Protein AF-T1B283-F1 (afdb_monomer)

Mean predicted aligned error: 11.21 Å

pLDDT: mean 82.7, std 16.09, range [36.88, 97.94]

Secondary structure (DSSP, 8-state):
--HHHHHHHHHIIIIIS-TT-------SBSS-SHHHHHHHHHHHTT-BGGGSSS---EEEEETTTTEEEEE-SSBHHHHHHHHT--TBTSPPEEETTEEEEEGGGT-SS-HHHHHTTT-S---------S-----S----PPPPHHHHHHHHHHHHTT-

Solvent-accessible surface area (backbone atoms only — not comparable to full-atom values): 9677 Å² total; per-residue (Å²): 128,55,73,66,60,51,50,54,50,49,43,45,55,65,61,69,62,45,70,87,71,71,84,73,82,90,67,67,33,77,42,86,45,59,66,59,52,47,51,35,34,74,73,47,49,82,43,36,32,72,75,44,99,53,96,53,71,52,40,17,19,24,71,70,78,75,42,75,40,76,41,57,66,52,48,36,32,59,50,52,51,20,27,66,8,39,80,51,46,24,45,64,35,76,54,98,91,36,42,22,22,16,9,64,82,69,47,69,73,58,55,66,68,53,56,72,65,66,84,68,92,84,87,86,84,85,84,74,70,100,62,75,92,74,71,95,58,96,63,89,67,78,76,51,73,68,57,54,49,51,52,56,54,56,58,60,74,76,111

Organism: NCBI:txid410659

Foldseek 3Di:
DPPVVVVVVCCVVPPVVVPVPPDDDDDQAPDACPVLLVVLCVVQPFDWCQNDPDQDWAWWQWPVVRDIDIDRTGGPSLRVSLQAAAGHHHHFDQDPNITTHHRCVHPVWVQVVVVVVVPDDDDTDDPDDPDDVDDVDPDPDDDDPVVVVVVVVVVVVPD

Sequence (159 aa):
WSVTELTDRFRHYFVESRPLRDYTLPFVSLVSGRKVSRMLFEAFGELAIEDLPLSFFCVSSNLTTGHPYVHRRGELWRALRASVSVPGVLPPVVNAGQVLVDGGAMNNLPVDVMLELGRGPVIGCDAGADRAFTTSGDDLDVPLPWQVMRWIEGTAATA

InterPro domains:
  IPR002641 Patatin-like phospholipase domain [PF01734] (14-114)
  IPR002641 Patatin-like phospholipase domain [PS51635] (1-115)
  IPR016035 Acyl transferase/acyl hydrolase/lysophospholipase [SSF52151] (2-151)
  IPR050301 Neuropathy target esterase [PTHR14226] (17-134)

Nearest PDB structures (foldseek):
  5fya-assembly1_B  TM=7.325E-01  e=1.054E-05  Pseudomonas aeruginosa PAO1
  5fya-assembly1_A  TM=6.309E-01  e=2.187E-06  Pseudomonas aeruginosa PAO1
  5fqu-assembly1_A  TM=6.425E-01  e=8.952E-05  Pseudomonas aeruginosa PAO1
  4pka-assembly1_X  TM=6.989E-01  e=7.138E-04  Solanum cardiophyllum
  1oxw-assembly1_B  TM=6.907E-01  e=1.722E-03  Solanum cardiophyllum

Radius of gyration: 21.28 Å; Cα contacts (8 Å, |Δi|>4): 179; chains: 1; bounding box: 46×34×66 Å

Structure (mmCIF, N/CA/C/O backbone):
data_AF-T1B283-F1
#
_entry.id   AF-T1B283-F1
#
loop_
_atom_site.group_PDB
_atom_site.id
_atom_site.type_symbol
_atom_site.label_atom_id
_atom_site.label_alt_id
_atom_site.label_comp_id
_atom_site.label_asym_id
_atom_site.label_entity_id
_atom_site.label_seq_id
_atom_site.pdbx_PDB_ins_code
_atom_site.Cartn_x
_atom_site.Cartn_y
_atom_site.Cartn_z
_atom_site.occupancy
_atom_site.B_iso_or_equiv
_atom_site.auth_seq_id
_atom_site.auth_comp_id
_atom_site.auth_asym_id
_atom_site.auth_atom_id
_atom_site.pdbx_PDB_model_num
ATOM 1 N N . TRP A 1 1 ? 0.854 7.093 -45.884 1.00 63.66 1 TRP A N 1
ATOM 2 C CA . TRP A 1 1 ? 1.994 6.335 -46.437 1.00 63.66 1 TRP A CA 1
ATOM 3 C C . TRP A 1 1 ? 1.479 5.275 -47.387 1.00 63.66 1 TRP A C 1
ATOM 5 O O . TRP A 1 1 ? 0.356 4.817 -47.196 1.00 63.66 1 TRP A O 1
ATOM 15 N N . SER A 1 2 ? 2.258 4.904 -48.403 1.00 90.94 2 SER A N 1
ATOM 16 C CA . SER A 1 2 ? 1.953 3.707 -49.195 1.00 90.94 2 SER A CA 1
ATOM 17 C C . SER A 1 2 ? 2.208 2.445 -48.353 1.00 90.94 2 SER A C 1
ATOM 19 O O . SER A 1 2 ? 2.991 2.482 -47.404 1.00 90.94 2 SER A O 1
ATOM 21 N N . VAL A 1 3 ? 1.547 1.326 -48.672 1.00 85.25 3 VAL A N 1
ATOM 22 C CA . VAL A 1 3 ? 1.735 0.046 -47.951 1.00 85.25 3 VAL A CA 1
ATOM 23 C C . VAL A 1 3 ? 3.193 -0.421 -48.017 1.00 85.25 3 VAL A C 1
ATOM 25 O O . VAL A 1 3 ? 3.734 -0.916 -47.028 1.00 85.25 3 VAL A O 1
ATOM 28 N N . THR A 1 4 ? 3.843 -0.209 -49.162 1.00 88.94 4 THR A N 1
ATOM 29 C CA . THR A 1 4 ? 5.265 -0.499 -49.376 1.00 88.94 4 THR A CA 1
ATOM 30 C C . THR A 1 4 ? 6.142 0.317 -48.432 1.00 88.94 4 THR A C 1
ATOM 32 O O . THR A 1 4 ? 6.945 -0.246 -47.699 1.00 88.94 4 THR A O 1
ATOM 35 N N . GLU A 1 5 ? 5.908 1.628 -48.351 1.00 88.38 5 GLU A N 1
ATOM 36 C CA . GLU A 1 5 ? 6.690 2.509 -47.482 1.00 88.38 5 GLU A CA 1
ATOM 37 C C . GLU A 1 5 ? 6.493 2.207 -45.987 1.00 88.38 5 GLU A C 1
ATOM 39 O O . GLU A 1 5 ? 7.431 2.310 -45.197 1.00 88.38 5 GLU A O 1
ATOM 44 N N . LEU A 1 6 ? 5.290 1.785 -45.586 1.00 88.69 6 LEU A N 1
ATOM 45 C CA . LEU A 1 6 ? 5.010 1.367 -44.210 1.00 88.69 6 LEU A CA 1
ATOM 46 C C . LEU A 1 6 ? 5.733 0.054 -43.863 1.00 88.69 6 LEU A C 1
ATOM 48 O O . LEU A 1 6 ? 6.276 -0.080 -42.766 1.00 88.69 6 LEU A O 1
ATOM 52 N N . THR A 1 7 ? 5.784 -0.885 -44.811 1.00 88.25 7 THR A N 1
ATOM 53 C CA . THR A 1 7 ? 6.442 -2.189 -44.642 1.00 88.25 7 THR A CA 1
ATOM 54 C C . THR A 1 7 ? 7.963 -2.042 -44.563 1.00 88.25 7 THR A C 1
ATOM 56 O O . THR A 1 7 ? 8.584 -2.629 -43.675 1.00 88.25 7 THR A O 1
ATOM 59 N N . ASP A 1 8 ? 8.557 -1.211 -45.424 1.00 88.19 8 ASP A N 1
ATOM 60 C CA . ASP A 1 8 ? 10.000 -0.945 -45.419 1.00 88.19 8 ASP A CA 1
ATOM 61 C C . ASP A 1 8 ? 10.438 -0.259 -44.119 1.00 88.19 8 ASP A C 1
ATOM 63 O O . ASP A 1 8 ? 11.421 -0.670 -43.497 1.00 88.19 8 ASP A O 1
ATOM 67 N N . ARG A 1 9 ? 9.661 0.720 -43.630 1.00 84.75 9 ARG A N 1
ATOM 68 C CA . ARG A 1 9 ? 9.926 1.362 -42.332 1.00 84.75 9 ARG A CA 1
ATOM 69 C C . ARG A 1 9 ? 9.793 0.389 -41.163 1.00 84.75 9 ARG A C 1
ATOM 71 O O . ARG A 1 9 ? 10.669 0.366 -40.302 1.00 84.75 9 ARG A O 1
ATOM 78 N N . PHE A 1 10 ? 8.734 -0.422 -41.120 1.00 84.38 10 PHE A N 1
ATOM 79 C CA . PHE A 1 10 ? 8.554 -1.404 -40.046 1.00 84.38 10 PHE A CA 1
ATOM 80 C C . PHE A 1 10 ? 9.721 -2.397 -40.001 1.00 84.38 10 PHE A C 1
ATOM 82 O O . PHE A 1 10 ? 10.270 -2.663 -38.931 1.00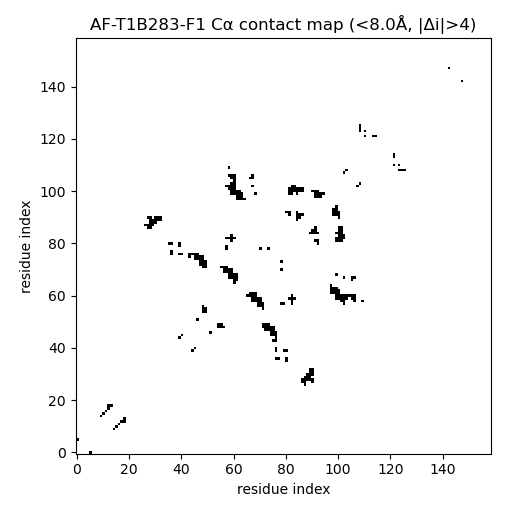 84.38 10 PHE A O 1
ATOM 89 N N . ARG A 1 11 ? 10.155 -2.892 -41.166 1.00 81.12 11 ARG A N 1
ATOM 90 C CA . ARG A 1 11 ? 11.305 -3.795 -41.275 1.00 81.12 11 ARG A CA 1
ATOM 91 C C . ARG A 1 11 ? 12.595 -3.137 -40.786 1.00 81.12 11 ARG A C 1
ATOM 93 O O . ARG A 1 11 ? 13.309 -3.749 -39.993 1.00 81.12 11 ARG A O 1
ATOM 100 N N . HIS A 1 12 ? 12.866 -1.903 -41.205 1.00 82.12 12 HIS A N 1
ATOM 101 C CA . HIS A 1 12 ? 14.055 -1.172 -40.779 1.00 82.12 12 HIS A CA 1
ATOM 102 C C . HIS A 1 12 ? 14.108 -1.033 -39.248 1.00 82.12 12 HIS A C 1
ATOM 104 O O . HIS A 1 12 ? 15.048 -1.520 -38.624 1.00 82.12 12 HIS A O 1
ATOM 110 N N . TYR A 1 13 ? 13.057 -0.481 -38.631 1.00 81.31 13 TYR A N 1
ATOM 111 C CA . TYR A 1 13 ? 13.055 -0.183 -37.194 1.00 81.31 13 TYR A CA 1
ATOM 112 C C . TYR A 1 13 ? 12.917 -1.414 -36.287 1.00 81.31 13 TYR A C 1
ATOM 114 O O . TYR A 1 13 ? 13.551 -1.464 -35.236 1.00 81.31 13 TYR A O 1
ATOM 122 N N . PHE A 1 14 ? 12.107 -2.413 -36.654 1.00 75.62 14 PHE A N 1
ATOM 123 C CA . PHE A 1 14 ? 11.830 -3.556 -35.769 1.00 75.62 14 PHE A CA 1
ATOM 124 C C . PHE A 1 14 ? 12.679 -4.797 -36.059 1.00 75.62 14 PHE A C 1
ATOM 126 O O . PHE A 1 14 ? 12.871 -5.613 -35.158 1.00 75.62 14 PHE A O 1
ATOM 133 N N . VAL A 1 15 ? 13.205 -4.958 -37.279 1.00 74.19 15 VAL A N 1
ATOM 134 C CA . VAL A 1 15 ? 13.966 -6.160 -37.672 1.00 74.19 15 VAL A CA 1
ATOM 135 C C . VAL A 1 15 ? 15.457 -5.858 -37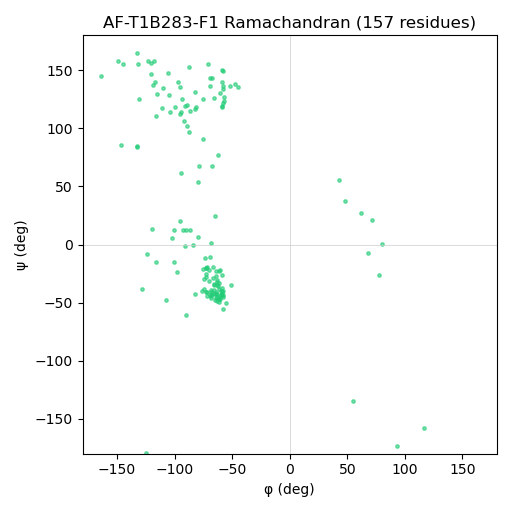.803 1.00 74.19 15 VAL A C 1
ATOM 137 O O . VAL A 1 15 ? 16.281 -6.592 -37.252 1.00 74.19 15 VAL A O 1
ATOM 140 N N . GLU A 1 16 ? 15.823 -4.783 -38.502 1.00 75.56 16 GLU A N 1
ATOM 141 C CA . GLU A 1 16 ? 17.230 -4.466 -38.785 1.00 75.56 16 GLU A CA 1
ATOM 142 C C . GLU A 1 16 ? 17.909 -3.749 -37.616 1.00 75.56 16 GLU A C 1
ATOM 144 O O . GLU A 1 16 ? 19.019 -4.128 -37.235 1.00 75.56 16 GLU A O 1
ATOM 149 N N . SER A 1 17 ? 17.230 -2.782 -36.988 1.00 73.81 17 SER A N 1
ATOM 150 C CA . SER A 1 17 ? 17.782 -2.012 -35.862 1.00 73.81 17 SER A CA 1
ATOM 151 C C . SER A 1 17 ? 17.951 -2.822 -34.569 1.00 73.81 17 SER A C 1
ATOM 153 O O . SER A 1 17 ? 18.593 -2.339 -33.642 1.00 73.81 17 SER A O 1
ATOM 155 N N . ARG A 1 18 ? 17.407 -4.050 -34.494 1.00 69.38 18 ARG A N 1
ATOM 156 C CA . ARG A 1 18 ? 17.420 -4.924 -33.299 1.00 69.38 18 ARG A CA 1
ATOM 157 C C . ARG A 1 18 ? 17.113 -4.153 -31.998 1.00 69.38 18 ARG A C 1
ATOM 159 O O . ARG A 1 18 ? 17.905 -4.229 -31.058 1.00 69.38 18 ARG A O 1
ATOM 166 N N . PRO A 1 19 ? 15.977 -3.440 -31.921 1.00 67.19 19 PRO A N 1
ATOM 167 C CA . PRO A 1 19 ? 15.678 -2.533 -30.810 1.00 67.19 19 PRO A CA 1
ATOM 168 C C . PRO A 1 19 ? 15.606 -3.231 -29.443 1.00 67.19 19 PRO A C 1
ATOM 170 O O . PRO A 1 19 ? 15.845 -2.598 -28.433 1.00 67.19 19 PRO A O 1
ATOM 173 N N . LEU A 1 20 ? 15.347 -4.542 -29.408 1.00 67.88 20 LEU A N 1
ATOM 174 C CA . LEU A 1 20 ? 15.223 -5.345 -28.180 1.00 67.88 20 LEU A CA 1
ATOM 175 C C . LEU A 1 20 ? 16.559 -5.894 -27.648 1.00 67.88 20 LEU A C 1
ATOM 177 O O . LEU A 1 20 ? 16.581 -6.833 -26.852 1.00 67.88 20 LEU A O 1
ATOM 181 N N . ARG A 1 21 ? 17.692 -5.406 -28.166 1.00 70.94 21 ARG A N 1
ATOM 182 C CA . ARG A 1 21 ? 19.036 -5.868 -27.779 1.00 70.94 21 ARG A CA 1
ATOM 183 C C . ARG A 1 21 ? 19.678 -4.986 -26.700 1.00 70.94 21 ARG A C 1
ATOM 185 O O . ARG A 1 21 ? 20.899 -5.022 -26.537 1.00 70.94 21 ARG A O 1
ATOM 192 N N . ASP A 1 22 ? 18.853 -4.234 -25.980 1.00 68.81 22 ASP A N 1
ATOM 193 C CA . ASP A 1 22 ? 19.152 -3.384 -24.827 1.00 68.81 22 ASP A CA 1
ATOM 194 C C . ASP A 1 22 ? 18.910 -4.146 -23.508 1.00 68.81 22 ASP A C 1
ATOM 196 O O . ASP A 1 22 ? 18.060 -3.822 -22.686 1.00 68.81 22 ASP A O 1
ATOM 200 N N . TYR A 1 23 ? 19.652 -5.231 -23.299 1.00 65.12 23 TYR A N 1
ATOM 201 C CA . TYR A 1 23 ? 19.397 -6.111 -22.159 1.00 65.12 23 TYR A CA 1
ATOM 202 C C . TYR A 1 23 ? 19.470 -5.376 -20.811 1.00 65.12 23 TYR A C 1
ATOM 204 O O . TYR A 1 23 ? 20.510 -4.833 -20.439 1.00 65.12 23 TYR A O 1
ATOM 212 N N . THR A 1 24 ? 18.385 -5.464 -20.042 1.00 67.25 24 THR A N 1
ATOM 213 C CA . THR A 1 24 ? 18.324 -5.075 -18.631 1.00 67.25 24 THR A CA 1
ATOM 214 C C . THR A 1 24 ? 17.930 -6.273 -17.769 1.00 67.25 24 THR A C 1
ATOM 216 O O . THR A 1 24 ? 17.320 -7.232 -18.251 1.00 67.25 24 THR A O 1
ATOM 219 N N . LEU A 1 25 ? 18.293 -6.249 -16.487 1.00 70.06 25 LEU A N 1
ATOM 220 C CA . LEU A 1 25 ? 17.834 -7.253 -15.532 1.00 70.06 25 LEU A CA 1
ATOM 221 C C . LEU A 1 25 ? 16.422 -6.873 -15.060 1.00 70.06 25 LEU A C 1
ATOM 223 O O . LEU A 1 25 ? 16.263 -5.809 -14.458 1.00 70.06 25 LEU A O 1
ATOM 227 N N . PRO A 1 26 ? 15.394 -7.712 -15.297 1.00 62.97 26 PRO A N 1
ATOM 228 C CA . PRO A 1 26 ? 14.032 -7.392 -14.895 1.00 62.97 26 PRO A CA 1
ATOM 229 C C . PRO A 1 26 ? 13.884 -7.582 -13.382 1.00 62.97 26 PRO A C 1
ATOM 231 O O . PRO A 1 26 ? 13.574 -8.670 -12.894 1.00 62.97 26 PRO A O 1
ATOM 234 N N . PHE A 1 27 ? 14.120 -6.518 -12.617 1.00 72.38 27 PHE A N 1
ATOM 235 C CA . PHE A 1 27 ? 13.823 -6.499 -11.189 1.00 72.38 27 PHE A CA 1
ATOM 236 C C . PHE A 1 27 ? 12.372 -6.075 -10.971 1.00 72.38 27 PHE A C 1
ATOM 238 O O . PHE A 1 27 ? 11.996 -4.940 -11.241 1.00 72.38 27 PHE A O 1
ATOM 245 N N . VAL A 1 28 ? 11.555 -6.985 -10.436 1.00 73.81 28 VAL A N 1
ATOM 246 C CA . VAL A 1 28 ? 10.178 -6.672 -10.008 1.00 73.81 28 VAL A CA 1
ATOM 247 C C . VAL A 1 28 ? 10.138 -5.832 -8.723 1.00 73.81 28 VAL A C 1
ATOM 249 O O . VAL A 1 28 ? 9.130 -5.190 -8.442 1.00 73.81 28 VAL A O 1
ATOM 252 N N . SER A 1 29 ? 11.222 -5.843 -7.937 1.00 79.19 29 SER A N 1
ATOM 253 C CA . SER A 1 29 ? 11.372 -5.090 -6.686 1.00 79.19 29 SER A CA 1
ATOM 254 C C . SER A 1 29 ? 12.835 -5.007 -6.235 1.00 79.19 29 SER A C 1
ATOM 256 O O . SER A 1 29 ? 13.563 -5.994 -6.355 1.00 79.19 29 SER A O 1
ATOM 258 N N . LEU A 1 30 ? 13.236 -3.889 -5.625 1.00 78.31 30 LEU A N 1
ATOM 259 C CA . LEU A 1 30 ? 14.562 -3.682 -5.024 1.00 78.31 30 LEU A CA 1
ATOM 260 C C . LEU A 1 30 ? 14.780 -4.507 -3.745 1.00 78.31 30 LEU A C 1
ATOM 262 O O . LEU A 1 30 ? 15.902 -4.918 -3.455 1.00 78.31 30 LEU A O 1
ATOM 266 N N . VAL A 1 31 ? 13.721 -4.766 -2.969 1.00 85.06 31 VAL A N 1
ATOM 267 C CA . VAL A 1 31 ? 13.792 -5.574 -1.739 1.00 85.06 31 VAL A CA 1
ATOM 268 C C . VAL A 1 31 ? 12.842 -6.768 -1.788 1.00 85.06 31 VAL A C 1
ATOM 270 O O . VAL A 1 31 ? 11.844 -6.754 -2.489 1.00 85.06 31 VAL A O 1
ATOM 273 N N . SER A 1 32 ? 13.094 -7.813 -0.991 1.00 84.75 32 SER A N 1
ATOM 274 C CA . SER A 1 32 ? 12.247 -9.025 -0.979 1.00 84.75 32 SER A CA 1
ATOM 275 C C . SER A 1 32 ? 10.884 -8.862 -0.292 1.00 84.75 32 SER A C 1
ATOM 277 O O . SER A 1 32 ? 10.062 -9.775 -0.329 1.00 84.75 32 SER A O 1
ATOM 279 N N . GLY A 1 33 ? 10.659 -7.765 0.437 1.00 87.81 33 GLY A N 1
ATOM 280 C CA . GLY A 1 33 ? 9.438 -7.525 1.219 1.00 87.81 33 GLY A CA 1
ATOM 281 C C . GLY A 1 33 ? 9.222 -8.433 2.441 1.00 87.81 33 GLY A C 1
ATOM 282 O O . GLY A 1 33 ? 8.342 -8.144 3.247 1.00 87.81 33 GLY A O 1
ATOM 283 N N . ARG A 1 34 ? 10.039 -9.478 2.654 1.00 91.06 34 ARG A N 1
ATOM 284 C CA . ARG A 1 34 ? 9.870 -10.448 3.760 1.00 91.06 34 ARG A CA 1
ATOM 285 C C . ARG A 1 34 ? 9.917 -9.808 5.148 1.00 91.06 34 ARG A C 1
ATOM 287 O O . ARG A 1 34 ? 9.147 -10.195 6.019 1.00 91.06 34 ARG A O 1
ATOM 294 N N . LYS A 1 35 ? 10.818 -8.840 5.353 1.00 90.44 35 LYS A N 1
ATOM 295 C CA . LYS A 1 35 ? 10.944 -8.113 6.628 1.00 90.44 35 LYS A CA 1
ATOM 296 C C . LYS A 1 35 ? 9.700 -7.271 6.919 1.00 90.44 35 LYS A C 1
ATOM 298 O O . LYS A 1 35 ? 9.215 -7.301 8.039 1.00 90.44 35 LYS A O 1
ATOM 303 N N . VAL A 1 36 ? 9.163 -6.590 5.904 1.00 91.56 36 VAL A N 1
ATOM 304 C CA . VAL A 1 36 ? 7.936 -5.786 6.024 1.00 91.56 36 VAL A CA 1
ATOM 305 C C . VAL A 1 36 ? 6.739 -6.682 6.327 1.00 91.56 36 VAL A C 1
ATOM 307 O O . VAL A 1 36 ? 6.012 -6.416 7.275 1.00 91.56 36 VAL A O 1
ATOM 310 N N . SER A 1 37 ? 6.571 -7.784 5.587 1.00 94.00 37 SER A N 1
ATOM 311 C CA . SER A 1 37 ? 5.503 -8.754 5.859 1.00 94.00 37 SER A CA 1
ATOM 312 C C . SER A 1 37 ? 5.587 -9.318 7.277 1.00 94.00 37 SER A C 1
ATOM 314 O O . SER A 1 37 ? 4.568 -9.414 7.949 1.00 94.00 37 SER A O 1
ATOM 316 N N . ARG A 1 38 ? 6.796 -9.659 7.745 1.00 95.50 38 ARG A N 1
ATOM 317 C CA . ARG A 1 38 ? 7.009 -10.144 9.112 1.00 95.50 38 ARG A CA 1
ATOM 318 C C . ARG A 1 38 ? 6.647 -9.086 10.151 1.00 95.50 38 ARG A C 1
ATOM 320 O O . ARG A 1 38 ? 5.900 -9.402 11.057 1.00 95.50 38 ARG A O 1
ATOM 327 N N . MET A 1 39 ? 7.136 -7.858 9.994 1.00 96.50 39 MET A N 1
ATOM 328 C CA . MET A 1 39 ? 6.857 -6.759 10.922 1.00 96.50 39 MET A CA 1
ATOM 329 C C . MET A 1 39 ? 5.353 -6.469 11.026 1.00 96.50 39 MET A C 1
ATOM 331 O O . MET A 1 39 ? 4.834 -6.337 12.129 1.00 96.50 39 MET A O 1
ATOM 335 N N . LEU A 1 40 ? 4.635 -6.450 9.898 1.00 96.00 40 LEU A N 1
ATOM 336 C CA . LEU A 1 40 ? 3.180 -6.277 9.894 1.00 96.00 40 LEU A CA 1
ATOM 337 C C . LEU A 1 40 ? 2.461 -7.446 10.583 1.00 96.00 40 LEU A C 1
ATOM 339 O O . LEU A 1 40 ? 1.522 -7.224 11.341 1.00 96.00 40 LEU A O 1
ATOM 343 N N . PHE A 1 41 ? 2.904 -8.683 10.349 1.00 95.94 41 PHE A N 1
ATOM 344 C CA . PHE A 1 41 ? 2.328 -9.851 11.013 1.00 95.94 41 PHE A CA 1
ATOM 345 C C . PHE A 1 41 ? 2.633 -9.877 12.518 1.00 95.94 41 PHE A C 1
ATOM 347 O O . PHE A 1 41 ? 1.753 -10.176 13.310 1.00 95.94 41 PHE A O 1
ATOM 354 N N . GLU A 1 42 ? 3.845 -9.524 12.942 1.00 96.00 42 GLU A N 1
ATOM 355 C CA . GLU A 1 42 ? 4.212 -9.428 14.363 1.00 96.00 42 GLU A CA 1
ATOM 356 C C . GLU A 1 42 ? 3.407 -8.340 15.090 1.00 96.00 42 GLU A C 1
ATOM 358 O O . GLU A 1 42 ? 3.060 -8.516 16.255 1.00 96.00 42 GLU A O 1
ATOM 363 N N . ALA A 1 43 ? 3.082 -7.237 14.408 1.00 94.56 43 ALA A N 1
ATOM 364 C CA . ALA A 1 43 ? 2.314 -6.135 14.984 1.00 94.56 43 ALA A CA 1
ATOM 365 C C . ALA A 1 43 ? 0.807 -6.427 15.103 1.00 94.56 43 ALA A C 1
ATOM 367 O O . ALA A 1 43 ? 0.189 -6.028 16.088 1.00 94.56 43 ALA A O 1
ATOM 368 N N . PHE A 1 44 ? 0.209 -7.087 14.104 1.00 95.06 44 PHE A N 1
ATOM 369 C CA . PHE A 1 44 ? -1.252 -7.235 14.004 1.00 95.06 44 PHE A CA 1
ATOM 370 C C . PHE A 1 44 ? -1.754 -8.683 14.101 1.00 95.06 44 PHE A C 1
ATOM 372 O O . PHE A 1 44 ? -2.943 -8.900 14.322 1.00 95.06 44 PHE A O 1
ATOM 379 N N . GLY A 1 45 ? -0.880 -9.678 13.954 1.00 94.44 45 GLY A N 1
ATOM 380 C CA . GLY A 1 45 ? -1.234 -11.096 13.992 1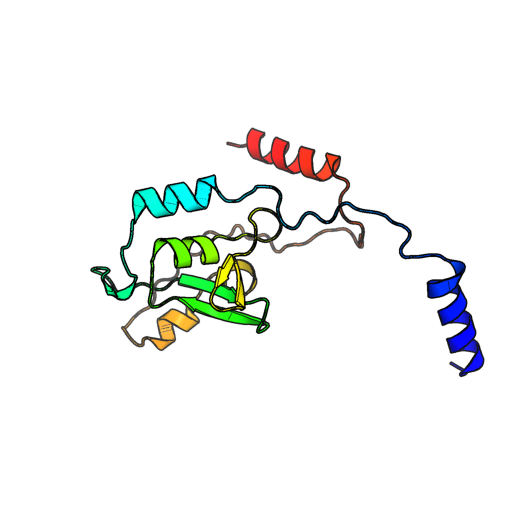.00 94.44 45 GLY A CA 1
ATOM 381 C C . GLY A 1 45 ? -2.324 -11.459 12.984 1.00 94.44 45 GLY A C 1
ATOM 382 O O . GLY A 1 45 ? -2.295 -11.036 11.830 1.00 94.44 45 GLY A O 1
ATOM 383 N N . GLU A 1 46 ? -3.304 -12.233 13.443 1.00 95.44 46 GLU A N 1
ATOM 384 C CA . GLU A 1 46 ? -4.461 -12.678 12.654 1.00 95.44 46 GLU A CA 1
ATOM 385 C C . GLU A 1 46 ? -5.658 -11.711 12.737 1.00 95.44 46 GLU A C 1
ATOM 387 O O . GLU A 1 46 ? -6.758 -12.060 12.316 1.00 95.44 46 GLU A O 1
ATOM 392 N N . LEU A 1 47 ? -5.469 -10.495 13.269 1.00 97.25 47 LEU A N 1
ATOM 393 C CA . LEU A 1 47 ? -6.545 -9.511 13.394 1.00 97.25 47 LEU A CA 1
ATOM 394 C C . LEU A 1 47 ? -7.167 -9.204 12.025 1.00 97.25 47 LEU A C 1
ATOM 396 O O . LEU A 1 47 ? -6.465 -8.832 11.076 1.00 97.25 47 LEU A O 1
ATOM 400 N N . ALA A 1 48 ? -8.490 -9.324 11.933 1.00 97.75 48 ALA A N 1
ATOM 401 C CA . ALA A 1 48 ? -9.236 -8.957 10.741 1.00 97.75 48 ALA A CA 1
ATOM 402 C C . ALA A 1 48 ? -9.622 -7.468 10.761 1.00 97.75 48 ALA A C 1
ATOM 404 O O . ALA A 1 48 ? -9.781 -6.862 11.821 1.00 97.75 48 ALA A O 1
ATOM 405 N N . ILE A 1 49 ? -9.782 -6.860 9.582 1.00 97.94 49 ILE A N 1
ATOM 406 C CA . ILE A 1 49 ? -10.181 -5.447 9.449 1.00 97.94 49 ILE A CA 1
ATOM 407 C C . ILE A 1 49 ? -11.535 -5.188 10.120 1.00 97.94 49 ILE A C 1
ATOM 409 O O . ILE A 1 49 ? -11.723 -4.160 10.768 1.00 97.94 49 ILE A O 1
ATOM 413 N N . GLU A 1 50 ? -12.476 -6.112 9.958 1.00 97.00 50 GLU A N 1
ATOM 414 C CA . GLU A 1 50 ? -13.827 -6.030 10.512 1.00 97.00 50 GLU A CA 1
ATOM 415 C C . GLU A 1 50 ? -13.877 -6.093 12.045 1.00 97.00 50 GLU A C 1
ATOM 417 O O . GLU A 1 50 ? -14.860 -5.634 12.624 1.00 97.00 50 GLU A O 1
ATOM 422 N N . ASP A 1 51 ? -12.817 -6.592 12.686 1.00 97.00 51 ASP A N 1
ATOM 423 C CA . ASP A 1 51 ? -12.709 -6.707 14.144 1.00 97.00 51 ASP A CA 1
ATOM 424 C C . ASP A 1 51 ? -12.069 -5.465 14.791 1.00 97.00 51 ASP A C 1
ATOM 426 O O . ASP A 1 51 ? -11.922 -5.390 16.015 1.00 97.00 51 ASP A O 1
ATOM 430 N N . LEU A 1 52 ? -11.673 -4.468 13.992 1.00 97.06 52 LEU A N 1
ATOM 431 C CA . LEU A 1 52 ? -11.119 -3.224 14.512 1.00 97.06 52 LEU A CA 1
ATOM 432 C C . LEU A 1 52 ? -12.184 -2.407 15.265 1.00 97.06 52 LEU A C 1
ATOM 434 O O . LEU A 1 52 ? -13.331 -2.310 14.825 1.00 97.06 52 LEU A O 1
ATOM 438 N N . PRO A 1 53 ? -11.805 -1.723 16.364 1.00 95.19 53 PRO A N 1
ATOM 439 C CA . PRO A 1 53 ? -12.739 -0.905 17.143 1.00 95.19 53 PRO A CA 1
ATOM 440 C C . PRO A 1 53 ? -13.292 0.285 16.345 1.00 95.19 53 PRO A C 1
ATOM 442 O O . PRO A 1 53 ? -14.357 0.812 16.664 1.00 95.19 53 PRO A O 1
ATOM 445 N N . LEU A 1 54 ? -12.567 0.715 15.309 1.00 93.56 54 LEU A N 1
ATOM 446 C CA . LEU A 1 54 ? -12.987 1.741 14.367 1.00 93.56 54 LEU A CA 1
ATOM 447 C C . LEU A 1 54 ? -13.098 1.129 12.975 1.00 93.56 54 LEU A C 1
ATOM 449 O O . LEU A 1 54 ? -12.237 0.355 12.562 1.00 93.56 54 LEU A O 1
ATOM 453 N N . SER A 1 55 ? -14.133 1.530 12.231 1.00 92.75 55 SER A N 1
ATOM 454 C CA . SER A 1 55 ? -14.269 1.151 10.826 1.00 92.75 55 SER A CA 1
ATOM 455 C C . SER A 1 55 ? -13.050 1.634 10.043 1.00 92.75 55 SER A C 1
ATOM 457 O O . SER A 1 55 ? -12.792 2.833 9.962 1.00 92.75 55 SER A O 1
ATOM 459 N N . PHE A 1 56 ? -12.321 0.687 9.466 1.00 95.88 56 PHE A N 1
ATOM 460 C CA . PHE A 1 56 ? -11.085 0.928 8.741 1.00 95.88 56 PHE A CA 1
ATOM 461 C C . PHE A 1 56 ? -11.211 0.443 7.299 1.00 95.88 56 PHE A C 1
ATOM 463 O O . PHE A 1 56 ? -11.881 -0.550 7.011 1.00 95.88 56 PHE A O 1
ATOM 470 N N . PHE A 1 57 ? -10.535 1.139 6.393 1.00 96.81 57 PHE A N 1
ATOM 471 C CA . PHE A 1 57 ? -10.241 0.638 5.062 1.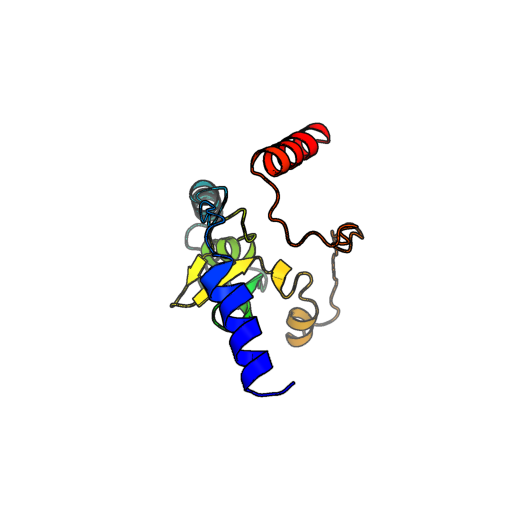00 96.81 57 PHE A CA 1
ATOM 472 C C . PHE A 1 57 ? -8.865 1.136 4.628 1.00 96.81 57 PHE A C 1
ATOM 474 O O . PHE A 1 57 ? -8.403 2.186 5.074 1.00 96.81 57 PHE A O 1
ATOM 481 N N . CYS A 1 58 ? -8.234 0.406 3.717 1.00 96.62 58 CYS A N 1
ATOM 482 C CA . CYS A 1 58 ? -7.088 0.901 2.964 1.00 96.62 58 CYS A CA 1
ATOM 483 C C . CYS A 1 58 ? -7.272 0.602 1.477 1.00 96.62 58 CYS A C 1
ATOM 485 O O . CYS A 1 58 ? -8.132 -0.194 1.090 1.00 96.62 58 CYS A O 1
ATOM 487 N N . VAL A 1 59 ? -6.479 1.262 0.638 1.00 97.12 59 VAL A N 1
ATOM 488 C CA . VAL A 1 59 ? -6.572 1.140 -0.818 1.00 97.12 59 VAL A CA 1
ATOM 489 C C . VAL A 1 59 ? -5.265 0.584 -1.371 1.00 97.12 59 VAL A C 1
ATOM 491 O O . VAL A 1 59 ? -4.175 0.968 -0.947 1.00 97.12 59 VAL A O 1
ATOM 494 N N . SER A 1 60 ? -5.391 -0.338 -2.316 1.00 97.19 60 SER A N 1
ATOM 495 C CA . SER A 1 60 ? -4.311 -0.794 -3.190 1.00 97.19 60 SER A CA 1
ATOM 496 C C . SER A 1 60 ? -4.650 -0.468 -4.633 1.00 97.19 60 SER A C 1
ATOM 498 O O . SER A 1 60 ? -5.819 -0.373 -4.999 1.00 97.19 60 SER A O 1
ATOM 500 N N . SER A 1 61 ? -3.634 -0.388 -5.477 1.00 96.25 61 SER A N 1
ATOM 501 C CA . SER A 1 61 ? -3.818 -0.330 -6.924 1.00 96.25 61 SER A CA 1
ATOM 502 C C . SER A 1 61 ? -3.836 -1.751 -7.482 1.00 96.25 61 SER A C 1
ATOM 504 O O . SER A 1 61 ? -2.870 -2.497 -7.303 1.00 96.25 61 SER A O 1
ATOM 506 N N . ASN A 1 62 ? -4.927 -2.161 -8.130 1.00 96.44 62 ASN A N 1
ATOM 507 C CA . ASN A 1 62 ? -5.039 -3.499 -8.705 1.00 96.44 62 ASN A CA 1
ATOM 508 C C . ASN A 1 62 ? -4.569 -3.488 -10.157 1.00 96.44 62 ASN A C 1
ATOM 510 O O . ASN A 1 62 ? -5.270 -3.007 -11.046 1.00 96.44 62 ASN A O 1
ATOM 514 N N . LEU A 1 63 ? -3.387 -4.047 -10.403 1.00 93.38 63 LEU A N 1
ATOM 515 C CA . LEU A 1 63 ? -2.788 -4.114 -11.735 1.00 93.38 63 LEU A CA 1
ATOM 516 C C . LEU A 1 63 ? -3.480 -5.135 -12.644 1.00 93.38 63 LEU A C 1
ATOM 518 O O . LEU A 1 63 ? -3.364 -5.037 -13.861 1.00 93.38 63 LEU A O 1
ATOM 522 N N . THR A 1 64 ? -4.208 -6.102 -12.080 1.00 94.00 64 THR A N 1
ATOM 523 C CA . THR A 1 64 ? -4.989 -7.065 -12.868 1.00 94.00 64 THR A CA 1
ATOM 524 C C . THR A 1 64 ? -6.227 -6.412 -13.473 1.00 94.00 64 THR A C 1
ATOM 526 O O . THR A 1 64 ? -6.562 -6.696 -14.619 1.00 94.00 64 THR A O 1
ATOM 529 N N . THR A 1 65 ? -6.915 -5.552 -12.718 1.00 95.12 65 THR A N 1
ATOM 530 C CA . THR A 1 65 ? -8.162 -4.913 -13.173 1.00 95.12 65 THR A CA 1
ATOM 531 C C . THR A 1 65 ? -7.975 -3.478 -13.657 1.00 95.12 65 THR A C 1
ATOM 533 O O . THR A 1 65 ? -8.882 -2.944 -14.278 1.00 95.12 65 THR A O 1
ATOM 536 N N . GLY A 1 66 ? -6.843 -2.835 -13.357 1.00 93.75 66 GLY A N 1
ATOM 537 C CA . GLY A 1 66 ? -6.609 -1.421 -13.663 1.00 93.75 66 GLY A CA 1
ATOM 538 C C . GLY A 1 66 ? -7.416 -0.450 -12.792 1.00 93.75 66 GLY A C 1
ATOM 539 O O . GLY A 1 66 ? -7.628 0.689 -13.195 1.00 93.75 66 GLY A O 1
ATOM 540 N N . HIS A 1 67 ? -7.889 -0.888 -11.620 1.00 93.88 67 HIS A N 1
ATOM 541 C CA . HIS A 1 67 ? -8.767 -0.098 -10.747 1.00 93.88 67 HIS A CA 1
ATOM 542 C C . HIS A 1 67 ? -8.288 -0.107 -9.287 1.00 93.88 67 HIS A C 1
ATOM 544 O O . HIS A 1 67 ? -7.637 -1.068 -8.867 1.00 93.88 67 HIS A O 1
ATOM 550 N N . PRO A 1 68 ? -8.635 0.912 -8.479 1.00 95.44 68 PRO A N 1
ATOM 551 C CA . PRO A 1 68 ? -8.429 0.859 -7.038 1.00 95.44 68 PRO A CA 1
ATOM 552 C C . PRO A 1 68 ? -9.148 -0.344 -6.415 1.00 95.44 68 PRO A C 1
ATOM 554 O O . PRO A 1 68 ? -10.301 -0.638 -6.730 1.00 95.44 68 PRO A O 1
ATOM 557 N N . TYR A 1 69 ? -8.470 -1.034 -5.505 1.00 96.62 69 TYR A N 1
ATOM 558 C CA . TYR A 1 69 ? -9.025 -2.111 -4.696 1.00 96.62 69 TYR A CA 1
ATOM 559 C C . TYR A 1 69 ? -9.124 -1.647 -3.247 1.00 96.62 69 TYR A C 1
ATOM 561 O O . TYR A 1 69 ? -8.110 -1.355 -2.611 1.00 96.62 69 TYR A O 1
ATOM 569 N N . VAL A 1 70 ? -10.349 -1.583 -2.726 1.00 97.19 70 VAL A N 1
ATOM 570 C CA . VAL A 1 70 ? -10.615 -1.143 -1.354 1.00 97.19 70 VAL A CA 1
ATOM 571 C C . VAL A 1 70 ? -10.686 -2.354 -0.431 1.00 97.19 70 VAL A C 1
ATOM 573 O O . VAL A 1 70 ? -11.611 -3.165 -0.509 1.00 97.19 70 VAL A O 1
ATOM 576 N N . HIS A 1 71 ? -9.730 -2.454 0.485 1.00 97.25 71 HIS A N 1
ATOM 577 C CA . HIS A 1 71 ? -9.715 -3.483 1.519 1.00 97.25 71 HIS A CA 1
ATOM 578 C C . HIS A 1 71 ? -10.621 -3.057 2.669 1.00 97.25 71 HIS A C 1
ATOM 580 O O . HIS A 1 71 ? -10.356 -2.057 3.331 1.00 97.25 71 HIS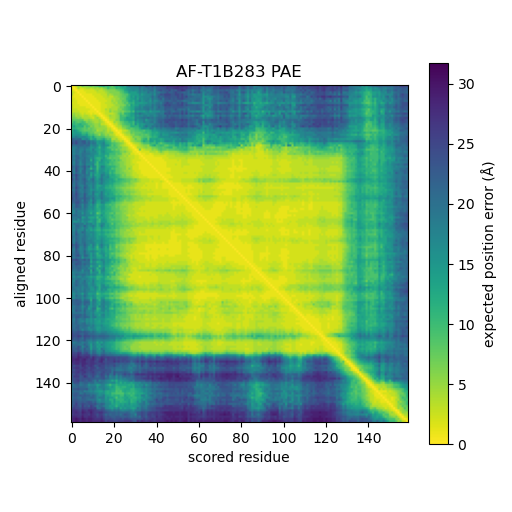 A O 1
ATOM 586 N N . ARG A 1 72 ? -11.691 -3.818 2.914 1.00 96.38 72 ARG A N 1
ATOM 587 C CA . ARG A 1 72 ? -12.616 -3.599 4.044 1.00 96.38 72 ARG A CA 1
ATOM 588 C C . ARG A 1 72 ? -12.778 -4.819 4.950 1.00 96.38 72 ARG A C 1
ATOM 590 O O . ARG A 1 72 ? -13.469 -4.724 5.956 1.00 96.38 72 ARG A O 1
ATOM 597 N N . ARG A 1 73 ? -12.230 -5.971 4.551 1.00 95.94 73 ARG A N 1
ATOM 598 C CA . ARG A 1 73 ? -12.374 -7.256 5.245 1.00 95.94 73 ARG A CA 1
ATOM 599 C C . ARG A 1 73 ? -11.142 -8.132 5.063 1.00 95.94 73 ARG A C 1
ATOM 601 O O . ARG A 1 73 ? -10.435 -7.983 4.061 1.00 95.94 73 ARG A O 1
ATOM 608 N N . GLY A 1 74 ? -10.963 -9.078 5.978 1.00 96.06 74 GLY A N 1
ATOM 609 C CA . GLY A 1 74 ? -9.866 -10.044 5.986 1.00 96.06 74 GLY A CA 1
ATOM 610 C C . GLY A 1 74 ? -8.672 -9.586 6.822 1.00 96.06 74 GLY A C 1
ATOM 611 O O . GLY A 1 74 ? -8.732 -8.569 7.507 1.00 96.06 74 GLY A O 1
ATOM 612 N N . GLU A 1 75 ? -7.579 -10.351 6.768 1.00 96.94 75 GLU A N 1
ATOM 613 C CA . GLU A 1 75 ? -6.387 -10.127 7.596 1.00 96.94 75 GLU A CA 1
ATOM 614 C C . GLU A 1 75 ? -5.777 -8.732 7.374 1.00 96.94 75 GLU A C 1
ATOM 616 O O . GLU A 1 75 ? -5.297 -8.401 6.280 1.00 96.94 75 GLU A O 1
ATOM 621 N N . LEU A 1 76 ? -5.736 -7.930 8.441 1.00 97.44 76 LEU A N 1
ATOM 622 C CA . LEU A 1 76 ? -5.278 -6.542 8.414 1.00 97.44 76 LEU A CA 1
ATOM 623 C C . LEU A 1 76 ? -3.845 -6.422 7.888 1.00 97.44 76 LEU A C 1
ATOM 625 O O . LEU A 1 76 ? -3.560 -5.588 7.027 1.00 97.44 76 LEU A O 1
ATOM 629 N N . TRP A 1 77 ? -2.940 -7.286 8.353 1.00 96.69 77 TRP A N 1
ATOM 630 C CA . TRP A 1 77 ? -1.534 -7.242 7.948 1.00 96.69 77 TRP A CA 1
ATOM 631 C C . TRP A 1 77 ? -1.353 -7.470 6.439 1.00 96.69 77 TRP A C 1
ATOM 633 O O . TRP A 1 77 ? -0.462 -6.866 5.837 1.00 96.69 77 TRP A O 1
ATOM 643 N N . 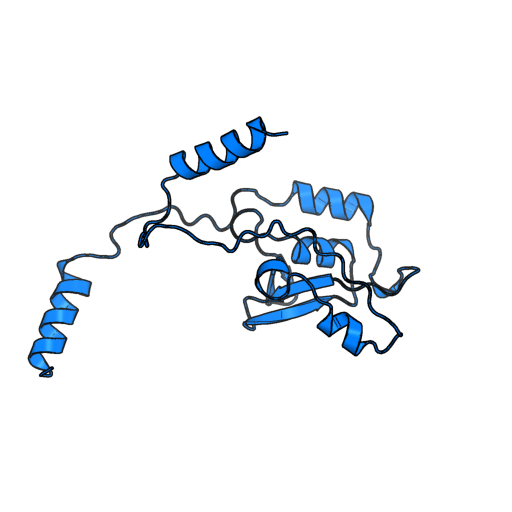ARG A 1 78 ? -2.204 -8.291 5.799 1.00 96.00 78 ARG A N 1
ATOM 644 C CA . ARG A 1 78 ? -2.160 -8.530 4.344 1.00 96.00 78 ARG A CA 1
ATOM 645 C C . ARG A 1 78 ? -2.643 -7.321 3.566 1.00 96.00 78 ARG A C 1
ATOM 647 O O . ARG A 1 78 ? -2.002 -6.941 2.5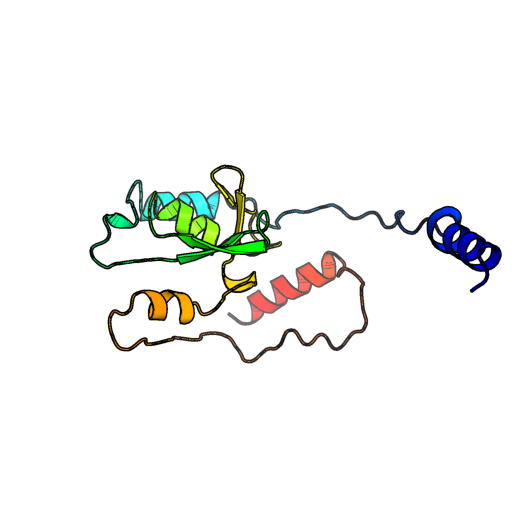86 1.00 96.00 78 ARG A O 1
ATOM 654 N N . ALA A 1 79 ? -3.747 -6.724 4.005 1.00 96.94 79 ALA A N 1
ATOM 655 C CA . ALA A 1 79 ? -4.302 -5.524 3.392 1.00 96.94 79 ALA A CA 1
ATOM 656 C C . ALA A 1 79 ? -3.312 -4.354 3.474 1.00 96.94 79 ALA A C 1
ATOM 658 O O . ALA A 1 79 ? -3.018 -3.717 2.462 1.00 96.94 79 ALA A O 1
ATOM 659 N N . LEU A 1 80 ? -2.703 -4.140 4.645 1.00 96.81 80 LEU A N 1
ATOM 660 C CA . LEU A 1 80 ? -1.633 -3.158 4.827 1.00 96.81 80 LEU A CA 1
ATOM 661 C C . LEU A 1 80 ? -0.426 -3.479 3.944 1.00 96.81 80 LEU A C 1
ATOM 663 O O . LEU A 1 80 ? 0.057 -2.602 3.233 1.00 96.81 80 LEU A O 1
ATOM 667 N N . ARG A 1 81 ? 0.027 -4.742 3.918 1.00 96.50 81 ARG A N 1
ATOM 668 C CA . ARG A 1 81 ? 1.162 -5.167 3.086 1.00 96.50 81 ARG A CA 1
ATOM 669 C C . ARG A 1 81 ? 0.914 -4.882 1.607 1.00 96.50 81 ARG A C 1
ATOM 671 O O . ARG A 1 81 ? 1.857 -4.469 0.936 1.00 96.50 81 ARG A O 1
ATOM 678 N N . ALA A 1 82 ? -0.301 -5.100 1.105 1.00 96.12 82 ALA A N 1
ATOM 679 C CA . ALA A 1 82 ? -0.686 -4.767 -0.265 1.00 96.12 82 ALA A CA 1
ATOM 680 C C . ALA A 1 82 ? -0.725 -3.248 -0.488 1.00 96.12 82 ALA A C 1
ATOM 682 O O . ALA A 1 82 ? -0.159 -2.764 -1.465 1.00 96.12 82 ALA A O 1
ATOM 683 N N . SER A 1 83 ? -1.331 -2.498 0.434 1.00 95.75 83 SER A N 1
ATOM 684 C CA . SER A 1 83 ? -1.508 -1.043 0.344 1.00 95.75 83 SER A CA 1
ATOM 685 C C . SER A 1 83 ? -0.193 -0.256 0.352 1.00 95.75 83 SER A C 1
ATOM 687 O O . SER A 1 83 ? -0.154 0.784 -0.287 1.00 95.75 83 SER A O 1
ATOM 689 N N . VAL A 1 84 ? 0.880 -0.785 0.963 1.00 93.88 84 VAL A N 1
ATOM 690 C CA . VAL A 1 84 ? 2.227 -0.162 0.992 1.00 93.88 84 VAL A CA 1
ATOM 691 C C . VAL A 1 84 ? 3.224 -0.752 -0.023 1.00 93.88 84 VAL A C 1
ATOM 693 O O . VAL A 1 84 ? 4.436 -0.574 0.099 1.00 93.88 84 VAL A O 1
ATOM 696 N N . SER A 1 85 ? 2.762 -1.550 -0.994 1.00 92.75 85 SER A N 1
ATOM 697 C CA . SER A 1 85 ? 3.624 -2.247 -1.972 1.00 92.75 85 SER A CA 1
ATOM 698 C C . SER A 1 85 ? 4.102 -1.330 -3.100 1.00 92.75 85 SER A C 1
ATOM 700 O O . SER A 1 85 ? 3.673 -1.495 -4.243 1.00 92.75 85 SER A O 1
ATOM 702 N N . VAL A 1 86 ? 4.958 -0.353 -2.794 1.00 89.94 86 VAL A N 1
ATOM 703 C CA . VAL A 1 86 ? 5.412 0.642 -3.783 1.00 89.94 86 VAL A CA 1
ATOM 704 C C . VAL A 1 86 ? 6.085 -0.055 -4.976 1.00 89.94 86 VAL A C 1
ATOM 706 O O . VAL A 1 86 ? 7.072 -0.772 -4.758 1.00 89.94 86 VAL A O 1
ATOM 709 N N . PRO A 1 87 ? 5.585 0.138 -6.218 1.00 85.56 87 PRO A N 1
ATOM 710 C CA . PRO A 1 87 ? 6.165 -0.464 -7.416 1.00 85.56 87 PRO A CA 1
ATOM 711 C C . PRO A 1 87 ? 7.668 -0.202 -7.528 1.00 85.56 87 PRO A C 1
ATOM 713 O O . PRO A 1 87 ? 8.146 0.898 -7.261 1.00 85.56 87 PRO A O 1
ATOM 716 N N . GLY A 1 88 ? 8.431 -1.232 -7.894 1.00 82.44 88 GLY A N 1
ATOM 717 C CA . GLY A 1 88 ? 9.889 -1.157 -7.995 1.00 82.44 88 GLY A CA 1
ATOM 718 C C . GLY A 1 88 ? 10.623 -1.226 -6.651 1.00 82.44 88 GLY A C 1
ATOM 719 O O . GLY A 1 88 ? 11.737 -1.736 -6.616 1.00 82.44 88 GLY A O 1
ATOM 720 N N . VAL A 1 89 ? 10.019 -0.830 -5.526 1.00 85.94 89 VAL A N 1
ATOM 721 C CA . VAL A 1 89 ? 10.639 -0.954 -4.192 1.00 85.94 89 VAL A CA 1
ATOM 722 C C . VAL A 1 89 ? 10.281 -2.293 -3.555 1.00 85.94 89 VAL A C 1
ATOM 724 O O . VAL A 1 89 ? 11.166 -3.106 -3.274 1.00 85.94 89 VAL A O 1
ATOM 727 N N . LEU A 1 90 ? 8.987 -2.540 -3.350 1.00 88.06 90 LEU A N 1
ATOM 728 C CA . LEU A 1 90 ? 8.452 -3.755 -2.740 1.00 88.06 90 LEU A CA 1
ATOM 729 C C . LEU A 1 90 ? 7.805 -4.645 -3.804 1.00 88.06 90 LEU A C 1
ATOM 731 O O . LEU A 1 90 ? 7.225 -4.137 -4.762 1.00 88.06 90 LEU A O 1
ATOM 735 N N . PRO A 1 91 ? 7.857 -5.979 -3.640 1.00 91.31 91 PRO A N 1
ATOM 736 C CA . PRO A 1 91 ? 7.215 -6.864 -4.590 1.00 91.31 91 PRO A CA 1
ATOM 737 C C . PRO A 1 91 ? 5.695 -6.726 -4.458 1.00 91.31 91 PRO A C 1
ATOM 739 O O . PRO A 1 91 ? 5.205 -6.591 -3.320 1.00 91.31 91 PRO A O 1
ATOM 742 N N . PRO A 1 92 ? 4.964 -6.794 -5.587 1.00 92.94 92 PRO A N 1
ATOM 743 C CA . PRO A 1 92 ? 3.509 -6.771 -5.586 1.00 92.94 92 PRO A CA 1
ATOM 744 C C . PRO A 1 92 ? 2.955 -7.922 -4.743 1.00 92.94 92 PRO A C 1
ATOM 746 O O . PRO A 1 92 ? 3.552 -9.000 -4.647 1.00 92.94 92 PRO A O 1
ATOM 749 N N . VAL A 1 93 ? 1.794 -7.701 -4.137 1.00 94.19 93 VAL A N 1
ATOM 750 C CA . VAL A 1 93 ? 1.082 -8.726 -3.374 1.00 94.19 93 VAL A CA 1
ATOM 751 C C . VAL A 1 93 ? 0.075 -9.405 -4.283 1.00 94.19 93 VAL A C 1
ATOM 753 O O . VAL A 1 93 ? -0.780 -8.749 -4.869 1.00 94.19 93 VAL A O 1
ATOM 756 N N . VAL A 1 94 ? 0.150 -10.731 -4.371 1.00 94.00 94 VAL A N 1
ATOM 757 C CA . VAL A 1 94 ? -0.878 -11.526 -5.043 1.00 94.00 94 VAL A CA 1
ATOM 758 C C . VAL A 1 94 ? -1.920 -11.941 -4.014 1.00 94.00 94 VAL A C 1
ATOM 760 O O . VAL A 1 94 ? -1.599 -12.646 -3.056 1.00 94.00 94 VAL A O 1
ATOM 763 N N . ASN A 1 95 ? -3.165 -11.517 -4.215 1.00 91.06 95 ASN A N 1
ATOM 764 C CA . ASN A 1 95 ? -4.294 -11.901 -3.375 1.00 91.06 95 ASN A CA 1
ATOM 765 C C . ASN A 1 95 ? -5.453 -12.375 -4.253 1.00 91.06 95 ASN A C 1
ATOM 767 O O . ASN A 1 95 ? -5.861 -11.656 -5.157 1.00 91.06 95 ASN A O 1
ATOM 771 N N . ALA A 1 96 ? -5.956 -13.590 -4.016 1.00 89.00 96 ALA A N 1
ATOM 772 C CA . ALA A 1 96 ? -7.039 -14.199 -4.801 1.00 89.00 96 ALA A CA 1
ATOM 773 C C . ALA A 1 96 ? -6.846 -14.110 -6.338 1.00 89.00 96 ALA A C 1
ATOM 775 O O . ALA A 1 96 ? -7.794 -13.894 -7.086 1.00 89.00 96 ALA A O 1
ATOM 776 N N . GLY A 1 97 ? -5.603 -14.250 -6.818 1.00 91.25 97 GLY A N 1
ATOM 777 C CA . GLY A 1 97 ? -5.262 -14.152 -8.246 1.00 91.25 97 GLY A CA 1
ATOM 778 C C . GLY A 1 97 ? -5.136 -12.724 -8.792 1.00 91.25 97 GLY A C 1
ATOM 779 O O . GLY A 1 97 ? -4.825 -12.556 -9.968 1.00 91.25 97 GLY A O 1
ATOM 780 N N . GLN A 1 98 ? -5.329 -11.703 -7.958 1.00 94.25 98 GLN A N 1
ATOM 781 C CA . GLN A 1 98 ? -5.160 -10.298 -8.318 1.00 94.25 98 GLN A CA 1
ATOM 782 C C . GLN A 1 98 ? -3.785 -9.790 -7.886 1.00 94.25 98 GLN A C 1
ATOM 784 O O . GLN A 1 98 ? -3.306 -10.122 -6.799 1.00 94.25 98 GLN A O 1
ATOM 789 N N . VAL A 1 99 ? -3.159 -8.976 -8.733 1.00 95.50 99 VAL A N 1
ATOM 790 C CA . VAL A 1 99 ? -1.850 -8.364 -8.484 1.00 95.50 99 VAL A CA 1
ATOM 791 C C . VAL A 1 99 ? -2.063 -6.965 -7.919 1.00 95.50 99 VAL A C 1
ATOM 793 O O . VAL A 1 99 ? -2.546 -6.074 -8.616 1.00 95.50 99 VAL A O 1
ATOM 796 N N . LEU A 1 100 ? -1.705 -6.776 -6.653 1.00 96.38 100 LEU A N 1
ATOM 797 C CA . LEU A 1 100 ? -1.922 -5.542 -5.908 1.00 96.38 100 LEU A CA 1
ATOM 798 C C . LEU A 1 100 ? -0.594 -4.832 -5.635 1.00 96.38 100 LEU A C 1
ATOM 800 O O . LEU A 1 100 ? 0.378 -5.452 -5.192 1.00 96.38 100 LEU A O 1
ATOM 804 N N . VAL A 1 101 ? -0.577 -3.523 -5.866 1.00 95.56 101 VAL A N 1
ATOM 805 C CA . VAL A 1 101 ? 0.518 -2.621 -5.492 1.00 95.56 101 VAL A CA 1
ATOM 806 C C . VAL A 1 101 ? -0.002 -1.471 -4.632 1.00 95.56 101 VAL A C 1
ATOM 808 O O . VAL A 1 101 ? -1.191 -1.409 -4.305 1.00 95.56 101 VAL A O 1
ATOM 811 N N . ASP A 1 102 ? 0.905 -0.579 -4.252 1.00 94.00 102 ASP A N 1
ATOM 812 C CA . ASP A 1 102 ? 0.622 0.593 -3.434 1.00 94.00 102 ASP A CA 1
ATOM 813 C C . ASP A 1 102 ? -0.597 1.395 -3.910 1.00 94.00 102 ASP A C 1
ATOM 815 O O . ASP A 1 102 ? -0.812 1.579 -5.114 1.00 94.00 102 ASP A O 1
ATOM 819 N N . GLY A 1 103 ? -1.419 1.844 -2.960 1.00 88.75 103 GLY A N 1
ATOM 820 C CA . GLY A 1 103 ? -2.634 2.613 -3.249 1.00 88.75 103 GLY A CA 1
ATOM 821 C C . GLY A 1 103 ? -2.353 3.954 -3.922 1.00 88.75 103 GLY A C 1
ATOM 822 O O . GLY A 1 103 ? -3.131 4.379 -4.775 1.00 88.75 103 GLY A O 1
ATOM 823 N N . GLY A 1 104 ? -1.202 4.560 -3.627 1.00 85.94 104 GLY A N 1
ATOM 824 C CA . GLY A 1 104 ? -0.757 5.835 -4.178 1.00 85.94 104 GLY A CA 1
ATOM 825 C C . GLY A 1 104 ? -0.598 5.848 -5.693 1.00 85.94 104 GLY A C 1
ATOM 826 O O . GLY A 1 104 ? -0.711 6.907 -6.304 1.00 85.94 104 GLY A O 1
ATOM 827 N N . ALA A 1 105 ? -0.421 4.684 -6.324 1.00 85.69 105 ALA A 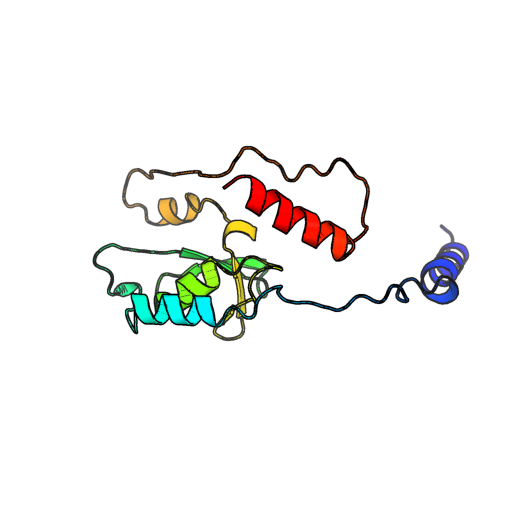N 1
ATOM 828 C CA . ALA A 1 105 ? -0.327 4.591 -7.779 1.00 85.69 105 ALA A CA 1
ATOM 829 C C . ALA A 1 105 ? -1.659 4.865 -8.511 1.00 85.69 105 ALA A C 1
ATOM 831 O O . ALA A 1 105 ? -1.628 5.210 -9.690 1.00 85.69 105 ALA A O 1
ATOM 832 N N . MET A 1 106 ? -2.816 4.722 -7.850 1.00 90.25 106 MET A N 1
ATOM 833 C CA . MET A 1 106 ? -4.136 4.970 -8.459 1.00 90.25 106 MET A CA 1
ATOM 834 C C . MET A 1 106 ? -5.015 5.922 -7.645 1.00 90.25 106 MET A C 1
ATOM 836 O O . MET A 1 106 ? -5.734 6.725 -8.232 1.00 90.25 106 MET A O 1
ATOM 840 N N . ASN A 1 107 ? -4.995 5.836 -6.314 1.00 89.06 107 ASN A N 1
ATOM 841 C CA . ASN A 1 107 ? -5.778 6.697 -5.431 1.00 89.06 107 ASN A CA 1
ATOM 842 C C . ASN A 1 107 ? -5.009 6.963 -4.124 1.00 89.06 107 ASN A C 1
ATOM 844 O O . ASN A 1 107 ? -5.172 6.258 -3.126 1.00 89.06 107 ASN A O 1
ATOM 848 N N . ASN A 1 108 ? -4.142 7.980 -4.159 1.00 87.94 108 ASN A N 1
ATOM 849 C CA . ASN A 1 108 ? -3.262 8.356 -3.048 1.00 87.94 108 ASN A CA 1
ATOM 850 C C . ASN A 1 108 ? -3.990 9.036 -1.878 1.00 87.94 108 ASN A C 1
ATOM 852 O O . ASN A 1 108 ? -3.530 8.967 -0.742 1.00 87.94 108 ASN A O 1
ATOM 856 N N . LEU A 1 109 ? -5.132 9.674 -2.141 1.00 91.81 109 LEU A N 1
ATOM 857 C CA . LEU A 1 109 ? -5.946 10.342 -1.129 1.00 91.81 109 LEU A CA 1
ATOM 858 C C . LEU A 1 109 ? -7.417 9.926 -1.318 1.00 91.81 109 LEU A C 1
ATOM 860 O O . LEU A 1 109 ? -8.170 10.648 -1.974 1.00 91.81 109 LEU A O 1
ATOM 864 N N . PRO A 1 110 ? -7.838 8.774 -0.752 1.00 93.25 110 PRO A N 1
ATOM 865 C CA . PRO A 1 110 ? -9.120 8.130 -1.052 1.00 93.25 110 PRO A CA 1
ATOM 866 C C . PRO A 1 110 ? -10.307 8.776 -0.317 1.00 93.25 110 PRO A C 1
ATOM 868 O O . PRO A 1 110 ? -11.063 8.128 0.414 1.00 93.25 110 PRO A O 1
ATOM 871 N N . VAL A 1 111 ? -10.452 10.092 -0.481 1.00 94.38 111 VAL A N 1
ATOM 872 C CA . VAL A 1 111 ? -11.556 10.892 0.070 1.00 94.38 111 VAL A CA 1
ATOM 873 C C . VAL A 1 111 ? -12.880 10.490 -0.573 1.00 94.38 111 VAL A C 1
ATOM 875 O O . VAL A 1 111 ? -13.892 10.445 0.118 1.00 94.38 111 VAL A O 1
ATOM 878 N N . ASP A 1 112 ? -12.867 10.129 -1.854 1.00 94.25 112 ASP A N 1
ATOM 879 C CA . ASP A 1 112 ? -14.002 9.560 -2.583 1.00 94.25 112 ASP A CA 1
ATOM 880 C C . ASP A 1 112 ? -14.549 8.303 -1.888 1.00 94.25 112 ASP A C 1
ATOM 882 O O . ASP A 1 112 ? -15.731 8.246 -1.547 1.00 94.25 112 ASP A O 1
ATOM 886 N N . VAL A 1 113 ? -13.672 7.351 -1.557 1.00 94.62 113 VAL A N 1
ATOM 887 C CA . VAL A 1 113 ? -14.040 6.101 -0.872 1.00 94.62 113 VAL A CA 1
ATOM 888 C C . VAL A 1 113 ? -14.624 6.371 0.518 1.00 94.62 113 VAL A C 1
ATOM 890 O O . VAL A 1 113 ? -15.531 5.662 0.960 1.00 94.62 113 VAL A O 1
ATOM 893 N N . MET A 1 114 ? -14.120 7.390 1.223 1.00 94.50 114 MET A N 1
ATOM 894 C CA . MET A 1 114 ? -14.663 7.799 2.522 1.00 94.50 114 MET A CA 1
ATOM 895 C C . MET A 1 114 ? -16.031 8.485 2.378 1.00 94.50 114 MET A C 1
ATOM 897 O O . MET A 1 114 ? -16.934 8.215 3.172 1.00 94.50 114 MET A O 1
ATOM 901 N N . LEU A 1 115 ? -16.208 9.343 1.368 1.00 94.31 115 LEU A N 1
ATOM 902 C CA . LEU A 1 115 ? -17.478 10.022 1.088 1.00 94.31 115 LEU A CA 1
ATOM 903 C C . LEU A 1 115 ? -18.597 9.023 0.771 1.00 94.31 115 LEU A C 1
ATOM 905 O O . LEU A 1 115 ? -19.716 9.198 1.255 1.00 94.31 115 LEU A O 1
ATOM 909 N N . GLU A 1 116 ? -18.294 7.942 0.048 1.00 93.44 116 GLU A N 1
ATOM 910 C CA . GLU A 1 116 ? -19.244 6.854 -0.233 1.00 93.44 116 GLU A CA 1
ATOM 911 C C . GLU A 1 116 ? -19.804 6.186 1.032 1.00 93.44 116 GLU A C 1
ATOM 913 O O . GLU A 1 116 ? -20.917 5.658 1.012 1.00 93.44 116 GLU A O 1
ATOM 918 N N . LEU A 1 117 ? -19.072 6.216 2.152 1.00 90.00 117 LEU A N 1
ATOM 919 C CA . LEU A 1 117 ? -19.558 5.657 3.417 1.00 90.00 117 LEU A CA 1
ATOM 920 C C . LEU A 1 117 ? -20.670 6.509 4.048 1.00 90.00 117 LEU A C 1
ATOM 922 O O . LEU A 1 117 ? -21.388 6.008 4.916 1.00 90.00 117 LEU A O 1
ATOM 926 N N . GLY A 1 118 ? -20.805 7.782 3.655 1.00 88.31 118 GLY A N 1
ATOM 927 C CA . GLY A 1 118 ? -21.898 8.659 4.085 1.00 88.31 118 GLY A CA 1
ATO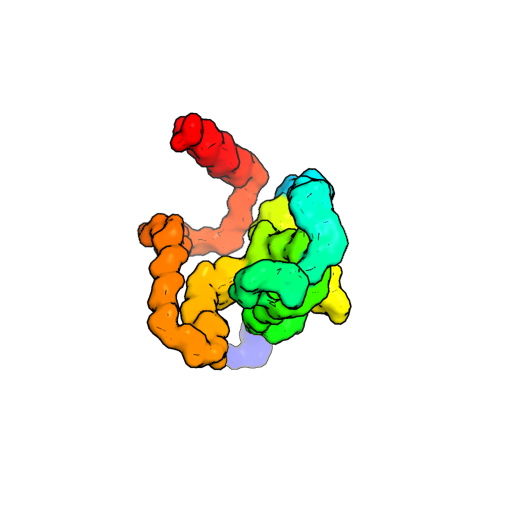M 928 C C . GLY A 1 118 ? -21.951 8.931 5.593 1.00 88.31 118 GLY A C 1
ATOM 929 O O . GLY A 1 118 ? -23.028 9.168 6.136 1.00 88.31 118 GLY A O 1
ATOM 930 N N . ARG A 1 119 ? -20.812 8.870 6.298 1.00 87.88 119 ARG A N 1
ATOM 931 C CA . ARG A 1 119 ? -20.751 8.927 7.775 1.00 87.88 119 ARG A CA 1
ATOM 932 C C . ARG A 1 119 ? -20.545 10.321 8.378 1.00 87.88 119 ARG A C 1
ATOM 934 O O . ARG A 1 119 ? -20.297 10.430 9.576 1.00 87.88 119 ARG A O 1
ATOM 941 N N . GLY A 1 120 ? -20.684 11.375 7.577 1.00 91.31 120 GLY A N 1
ATOM 942 C CA . GLY A 1 120 ? -20.536 12.766 8.009 1.00 91.31 120 GLY A CA 1
ATOM 943 C C . GLY A 1 120 ? -19.366 13.477 7.323 1.00 91.31 120 GLY A C 1
ATOM 944 O O . GLY A 1 120 ? -18.962 13.069 6.233 1.00 91.31 120 GLY A O 1
ATOM 945 N N . PRO A 1 121 ? -18.842 14.561 7.924 1.00 94.44 121 PRO A N 1
ATOM 946 C CA . PRO A 1 121 ? -17.716 15.308 7.371 1.00 94.44 121 PRO A CA 1
ATOM 947 C C . PRO A 1 121 ? -16.469 14.431 7.202 1.00 94.44 121 PRO A C 1
ATOM 949 O O . PRO A 1 121 ? -16.144 13.633 8.081 1.00 94.44 121 PRO A O 1
ATOM 952 N N . VAL A 1 122 ? -15.748 14.620 6.095 1.00 95.56 122 VAL A N 1
ATOM 953 C CA . VAL A 1 122 ? -14.490 13.920 5.805 1.00 95.56 122 VAL A CA 1
ATOM 954 C C . VAL A 1 122 ? -13.318 14.869 6.022 1.00 95.56 122 VAL A C 1
ATOM 956 O O . VAL A 1 122 ? -13.298 15.969 5.476 1.00 95.56 122 VAL A O 1
ATOM 959 N N . ILE A 1 123 ? -12.334 14.430 6.809 1.00 94.50 123 ILE A N 1
ATOM 960 C CA . ILE A 1 123 ? -11.069 15.141 7.012 1.00 94.50 123 ILE A CA 1
ATOM 961 C C . ILE A 1 123 ? -9.996 14.412 6.202 1.00 94.50 123 ILE A C 1
ATOM 963 O O . ILE A 1 123 ? -9.680 13.259 6.493 1.00 94.50 123 ILE A O 1
ATOM 967 N N . GLY A 1 124 ? -9.456 15.077 5.180 1.00 92.50 124 GLY A N 1
ATOM 968 C CA . GLY A 1 124 ? -8.324 14.588 4.393 1.00 92.50 124 GLY A CA 1
ATOM 969 C C . GLY A 1 124 ? -7.005 15.152 4.918 1.00 92.50 124 GLY A C 1
ATOM 970 O O . GLY A 1 124 ? -6.918 16.344 5.203 1.00 92.50 124 GLY A O 1
ATOM 971 N N . CYS A 1 125 ? -5.986 14.302 5.036 1.00 91.69 125 CYS A N 1
ATOM 972 C CA . CYS A 1 125 ? -4.617 14.703 5.352 1.00 91.69 125 CYS A CA 1
ATOM 973 C C . CYS A 1 125 ? -3.731 14.344 4.160 1.00 91.69 125 CYS A C 1
ATOM 975 O O . CYS A 1 125 ? -3.536 13.161 3.883 1.00 91.69 125 CYS A O 1
ATOM 977 N N . ASP A 1 126 ? -3.237 15.356 3.451 1.00 88.88 126 ASP A N 1
ATOM 978 C CA . ASP A 1 126 ? -2.279 15.174 2.365 1.00 88.88 126 ASP A CA 1
ATOM 979 C C . ASP A 1 126 ? -0.871 15.486 2.879 1.00 88.88 126 ASP A C 1
ATOM 981 O O . ASP A 1 126 ? -0.594 16.593 3.343 1.00 88.88 126 ASP A O 1
ATOM 985 N N . ALA A 1 127 ? -0.001 14.480 2.833 1.00 82.62 127 ALA A N 1
ATOM 986 C CA . ALA A 1 127 ? 1.408 14.590 3.199 1.00 82.62 127 ALA A CA 1
ATOM 987 C C . ALA A 1 127 ? 2.325 14.664 1.965 1.00 82.62 127 ALA A C 1
ATOM 989 O O . ALA A 1 127 ? 3.550 14.622 2.106 1.00 82.62 127 ALA A O 1
ATOM 990 N N . GLY A 1 128 ? 1.756 14.744 0.759 1.00 70.56 128 GLY A N 1
ATOM 991 C CA . GLY A 1 128 ? 2.507 14.952 -0.467 1.00 70.56 128 GLY A CA 1
ATOM 992 C C . GLY A 1 128 ? 3.273 16.272 -0.421 1.00 70.56 128 GLY A C 1
ATOM 993 O O . GLY A 1 128 ? 2.720 17.327 -0.118 1.00 70.56 128 GLY A O 1
ATOM 994 N N . ALA A 1 129 ? 4.566 16.230 -0.747 1.00 57.19 129 ALA A N 1
ATOM 995 C CA . ALA A 1 129 ? 5.246 17.432 -1.207 1.00 57.19 129 ALA A CA 1
ATOM 996 C C . ALA A 1 129 ? 4.677 17.766 -2.590 1.00 57.19 129 ALA A C 1
ATOM 998 O O . ALA A 1 129 ? 4.535 16.852 -3.400 1.00 57.19 129 ALA A O 1
ATOM 999 N N . ASP A 1 130 ? 4.379 19.037 -2.862 1.00 49.75 130 ASP A N 1
ATOM 1000 C CA . ASP A 1 130 ? 3.955 19.536 -4.177 1.00 49.75 130 ASP A CA 1
ATOM 1001 C C . ASP A 1 130 ? 5.067 19.307 -5.218 1.00 49.75 130 ASP A C 1
ATOM 1003 O O . ASP A 1 130 ? 5.900 20.159 -5.527 1.00 49.75 130 ASP A O 1
ATOM 1007 N N . ARG A 1 131 ? 5.166 18.060 -5.663 1.00 49.19 131 ARG A N 1
ATOM 1008 C CA . ARG A 1 131 ? 6.100 17.552 -6.648 1.00 49.19 131 ARG A CA 1
ATOM 1009 C C . ARG A 1 131 ? 5.257 16.744 -7.604 1.00 49.19 131 ARG A C 1
ATOM 1011 O O . ARG A 1 131 ? 5.154 15.524 -7.497 1.00 49.19 131 ARG A O 1
ATOM 1018 N N . ALA A 1 132 ? 4.664 17.440 -8.568 1.00 50.41 132 ALA A N 1
ATOM 1019 C CA . ALA A 1 132 ? 4.401 16.801 -9.844 1.00 50.41 132 ALA A CA 1
ATOM 1020 C C . ALA A 1 132 ? 5.672 16.026 -10.232 1.00 50.41 132 ALA A C 1
ATOM 1022 O O . ALA A 1 132 ? 6.779 16.541 -10.058 1.00 50.41 132 ALA A O 1
ATOM 1023 N N . PHE A 1 133 ? 5.534 14.786 -10.704 1.00 48.84 133 PHE A N 1
ATOM 1024 C CA . PHE A 1 133 ? 6.642 14.046 -11.308 1.00 48.84 133 PHE A CA 1
ATOM 1025 C C . PHE A 1 133 ? 7.025 14.739 -12.627 1.00 48.84 133 PHE A C 1
ATOM 1027 O O . PHE A 1 133 ? 6.767 14.240 -13.717 1.00 48.84 133 PHE A O 1
ATOM 1034 N N . THR A 1 134 ? 7.574 15.948 -12.537 1.00 47.53 134 THR A N 1
ATOM 1035 C CA . THR A 1 134 ? 8.126 16.710 -13.643 1.00 47.53 134 THR A CA 1
ATOM 1036 C C . THR A 1 134 ? 9.574 16.279 -13.771 1.00 47.53 134 THR A C 1
ATOM 1038 O O . THR A 1 134 ? 10.456 16.718 -13.037 1.00 47.53 134 THR A O 1
ATOM 1041 N N . THR A 1 135 ? 9.819 15.349 -14.688 1.00 50.78 135 THR A N 1
ATOM 1042 C CA . THR A 1 135 ? 11.168 15.173 -15.214 1.00 50.78 135 THR A CA 1
ATOM 1043 C C . THR A 1 135 ? 11.373 16.214 -16.307 1.00 50.78 135 THR A C 1
ATOM 1045 O O . THR A 1 135 ? 10.513 16.404 -17.164 1.00 50.78 135 THR A O 1
ATOM 1048 N N . SER A 1 136 ? 12.490 16.930 -16.261 1.00 55.25 136 SER A N 1
ATOM 1049 C CA . SER A 1 136 ? 12.860 17.915 -17.284 1.00 55.25 136 SER A CA 1
ATOM 1050 C C . SER A 1 136 ? 13.455 17.268 -18.542 1.00 55.25 136 SER A C 1
ATOM 1052 O O . SER A 1 136 ? 13.978 17.986 -19.390 1.00 55.25 136 SER A O 1
ATOM 1054 N N . GLY A 1 137 ? 13.451 15.936 -18.636 1.00 51.97 137 GLY A N 1
ATOM 1055 C CA . GLY A 1 137 ? 14.072 15.189 -19.725 1.00 51.97 137 GLY A CA 1
ATOM 1056 C C . GLY A 1 137 ? 13.041 14.437 -20.554 1.00 51.97 137 GLY A C 1
ATOM 1057 O O . GLY A 1 137 ? 12.272 13.653 -20.004 1.00 51.97 137 GLY A O 1
ATOM 1058 N N . ASP A 1 138 ? 13.101 14.612 -21.875 1.00 56.88 138 ASP A N 1
ATOM 1059 C CA . ASP A 1 138 ? 12.500 13.740 -22.902 1.00 56.88 138 ASP A CA 1
ATOM 1060 C C . ASP A 1 138 ? 13.137 12.326 -22.920 1.00 56.88 138 ASP A C 1
ATOM 1062 O O . ASP A 1 138 ? 13.143 11.627 -23.935 1.00 56.88 138 ASP A O 1
ATOM 1066 N N . ASP A 1 139 ? 13.707 11.887 -21.799 1.00 58.38 139 ASP A N 1
ATOM 1067 C CA . ASP A 1 139 ? 14.500 10.673 -21.719 1.00 58.38 139 ASP A CA 1
ATOM 1068 C C . ASP A 1 139 ? 13.569 9.500 -21.397 1.00 58.38 139 ASP A C 1
ATOM 1070 O O . ASP A 1 139 ? 13.168 9.272 -20.255 1.00 58.38 139 ASP A O 1
ATOM 1074 N N . LEU A 1 140 ? 13.243 8.725 -22.432 1.00 56.66 140 LEU A N 1
ATOM 1075 C CA . LEU A 1 140 ? 12.677 7.375 -22.306 1.00 56.66 140 LEU A CA 1
ATOM 1076 C C . LEU A 1 140 ? 13.696 6.367 -21.730 1.00 56.66 140 LEU A C 1
ATOM 1078 O O . LEU A 1 140 ? 13.383 5.184 -21.590 1.00 56.66 140 LEU A O 1
ATOM 1082 N N . ASP A 1 141 ? 14.908 6.824 -21.410 1.00 59.69 141 ASP A N 1
ATOM 1083 C CA . ASP A 1 141 ? 15.995 5.996 -20.915 1.00 59.69 141 ASP A CA 1
ATOM 1084 C C . ASP A 1 141 ? 15.775 5.612 -19.449 1.00 59.69 141 ASP A C 1
ATOM 1086 O O . ASP A 1 141 ? 15.614 6.445 -18.553 1.00 59.69 141 ASP A O 1
ATOM 1090 N N . VAL A 1 142 ? 15.810 4.305 -19.190 1.00 61.59 142 VAL A N 1
ATOM 1091 C CA . VAL A 1 142 ? 15.805 3.769 -17.829 1.00 61.59 142 VAL A CA 1
ATOM 1092 C C . VAL A 1 142 ? 17.113 4.194 -17.150 1.00 61.59 142 VAL A C 1
ATOM 1094 O O . VAL A 1 142 ? 18.187 3.903 -17.685 1.00 61.59 142 VAL A O 1
ATOM 1097 N N . PRO A 1 143 ? 17.071 4.849 -15.973 1.00 65.38 143 PRO A N 1
ATOM 1098 C CA . PRO A 1 143 ? 18.284 5.276 -15.294 1.00 65.38 143 PRO A CA 1
ATOM 1099 C C . PRO A 1 143 ? 19.184 4.072 -15.007 1.00 65.38 143 PRO A C 1
ATOM 1101 O O . PRO A 1 143 ? 18.742 3.033 -14.507 1.00 65.38 143 PRO A O 1
ATOM 1104 N N . LEU A 1 144 ? 20.471 4.221 -15.311 1.00 67.12 144 LEU A N 1
ATOM 1105 C CA . LEU A 1 144 ? 21.481 3.204 -15.061 1.00 67.12 144 LEU A CA 1
ATOM 1106 C C . LEU A 1 144 ? 21.536 2.873 -13.559 1.00 67.12 144 LEU A C 1
ATOM 1108 O O . LEU A 1 144 ? 21.331 3.759 -12.723 1.00 67.12 144 LEU A O 1
ATOM 1112 N N . PRO A 1 145 ? 21.898 1.634 -13.174 1.00 64.56 145 PRO A N 1
ATOM 1113 C CA . PRO A 1 145 ? 21.901 1.211 -11.771 1.00 64.56 145 PRO A CA 1
ATOM 1114 C C . PRO A 1 145 ? 22.660 2.150 -10.817 1.00 64.56 145 PRO A C 1
ATOM 1116 O O . PRO A 1 145 ? 22.235 2.360 -9.686 1.00 64.56 145 PRO A O 1
ATOM 1119 N N . TRP A 1 146 ? 23.752 2.777 -11.268 1.00 68.62 146 TRP A N 1
ATOM 1120 C CA . TRP A 1 146 ? 24.522 3.732 -10.461 1.00 68.62 146 TRP A CA 1
ATOM 1121 C C . TRP A 1 146 ? 23.817 5.088 -10.267 1.00 68.62 146 TRP A C 1
ATOM 1123 O O . TRP A 1 146 ? 24.037 5.742 -9.248 1.00 68.62 146 TRP A O 1
ATOM 1133 N N . GLN A 1 147 ? 22.960 5.516 -11.204 1.00 69.75 147 GLN A N 1
ATOM 1134 C CA . GLN A 1 147 ? 22.133 6.723 -11.053 1.00 69.75 147 GLN A CA 1
ATOM 1135 C C . GLN A 1 147 ? 21.087 6.500 -9.958 1.00 69.75 147 GLN A C 1
ATOM 1137 O O . GLN A 1 147 ? 20.917 7.353 -9.089 1.00 69.75 147 GLN A O 1
ATOM 1142 N N . VAL A 1 148 ? 20.476 5.312 -9.946 1.00 66.38 148 VAL A N 1
ATOM 1143 C CA . VAL A 1 148 ? 19.540 4.886 -8.896 1.00 66.38 148 VAL A CA 1
ATOM 1144 C C . VAL A 1 148 ? 20.239 4.804 -7.532 1.00 66.38 148 VAL A C 1
ATOM 1146 O O . VAL A 1 148 ? 19.707 5.305 -6.543 1.00 66.38 148 VAL A O 1
ATOM 1149 N N . MET A 1 149 ? 21.460 4.255 -7.468 1.00 62.50 149 MET A N 1
ATOM 1150 C CA . MET A 1 149 ? 22.248 4.210 -6.222 1.00 62.50 149 MET A CA 1
ATOM 1151 C C . MET A 1 149 ? 22.522 5.610 -5.655 1.00 62.50 149 MET A C 1
ATOM 1153 O O . MET A 1 149 ? 22.314 5.835 -4.464 1.00 62.50 149 MET A O 1
ATOM 1157 N N . ARG A 1 150 ? 22.890 6.581 -6.503 1.00 67.19 150 ARG A N 1
ATOM 1158 C CA . ARG A 1 150 ? 23.100 7.977 -6.075 1.00 67.19 150 ARG A CA 1
ATOM 1159 C C . ARG A 1 150 ? 21.829 8.639 -5.538 1.00 67.19 150 ARG A C 1
ATOM 1161 O O . ARG A 1 150 ? 21.929 9.488 -4.656 1.00 67.19 150 ARG A O 1
ATOM 1168 N N . TRP A 1 151 ? 20.649 8.284 -6.049 1.00 60.88 151 TRP A N 1
ATOM 1169 C CA . TRP A 1 151 ? 19.378 8.786 -5.512 1.00 60.88 151 TRP A CA 1
ATOM 1170 C C . TRP A 1 151 ? 19.105 8.235 -4.113 1.00 60.88 151 TRP A C 1
ATOM 1172 O O . TRP A 1 151 ? 18.763 9.000 -3.213 1.00 60.88 151 TRP A O 1
ATOM 1182 N N . ILE A 1 152 ? 19.326 6.937 -3.900 1.00 58.38 152 ILE A N 1
ATOM 1183 C CA . ILE A 1 152 ? 19.159 6.301 -2.585 1.00 58.38 152 ILE A CA 1
ATOM 1184 C C . ILE A 1 152 ? 20.149 6.897 -1.568 1.00 58.38 152 ILE A C 1
ATOM 1186 O O . ILE A 1 152 ? 19.749 7.267 -0.465 1.00 58.38 152 ILE A O 1
ATOM 1190 N N . GLU A 1 153 ? 21.415 7.070 -1.952 1.00 54.91 153 GLU A N 1
ATOM 1191 C CA . GLU A 1 153 ? 22.448 7.677 -1.100 1.00 54.91 153 GLU A CA 1
ATOM 1192 C C . GLU A 1 153 ? 22.172 9.161 -0.802 1.00 54.91 153 GLU A C 1
ATOM 1194 O O . GLU A 1 153 ? 22.339 9.606 0.333 1.00 54.91 153 GLU A O 1
ATOM 1199 N N . GLY A 1 154 ? 21.686 9.927 -1.784 1.00 44.72 154 GLY A N 1
ATOM 1200 C CA . GLY A 1 154 ? 21.311 11.332 -1.594 1.00 44.72 154 GLY A CA 1
ATOM 1201 C C . GLY A 1 154 ? 20.098 11.526 -0.677 1.00 44.72 154 GLY A C 1
ATOM 1202 O O . GLY A 1 154 ? 20.021 12.523 0.039 1.00 44.72 154 GLY A O 1
ATOM 1203 N N . THR A 1 155 ? 19.188 10.549 -0.640 1.00 49.19 155 THR A N 1
ATOM 1204 C CA . THR A 1 155 ? 18.039 10.556 0.282 1.00 49.19 155 THR A CA 1
ATOM 1205 C C . THR A 1 155 ? 18.472 10.225 1.716 1.00 49.19 155 THR A C 1
ATOM 1207 O O . THR A 1 155 ? 17.897 10.739 2.669 1.00 49.19 155 THR A O 1
ATOM 1210 N N . ALA A 1 156 ? 19.534 9.429 1.891 1.00 44.09 156 ALA A N 1
ATOM 1211 C CA . ALA A 1 156 ? 20.108 9.125 3.205 1.00 44.09 156 ALA A CA 1
ATOM 1212 C C . ALA A 1 156 ? 20.929 10.286 3.806 1.00 44.09 156 ALA A C 1
ATOM 1214 O O . ALA A 1 156 ? 21.111 10.335 5.016 1.00 44.09 156 ALA A O 1
ATOM 1215 N N . ALA A 1 157 ? 21.405 11.230 2.987 1.00 41.00 157 ALA A N 1
ATOM 1216 C CA . ALA A 1 157 ? 22.193 12.384 3.436 1.00 41.00 157 ALA A CA 1
ATOM 1217 C C . ALA A 1 157 ? 21.346 13.577 3.934 1.00 41.00 157 ALA A C 1
ATOM 1219 O O . ALA A 1 157 ? 21.905 14.604 4.317 1.00 41.00 157 ALA A O 1
ATOM 1220 N N . THR A 1 158 ? 20.013 13.467 3.905 1.00 40.72 158 THR A N 1
ATOM 1221 C CA . THR A 1 158 ? 19.072 14.525 4.326 1.00 40.72 158 THR A CA 1
ATOM 1222 C C . THR A 1 158 ? 18.154 14.118 5.489 1.00 40.72 158 THR A C 1
ATOM 1224 O O . THR A 1 158 ? 17.203 14.842 5.781 1.00 40.72 158 THR A O 1
ATOM 1227 N N . ALA A 1 159 ? 18.455 13.007 6.174 1.00 36.88 159 ALA A N 1
ATOM 1228 C CA . ALA A 1 159 ? 17.774 12.555 7.393 1.00 36.88 159 ALA A CA 1
ATOM 1229 C C . ALA A 1 159 ? 18.643 12.748 8.644 1.00 36.88 159 ALA A C 1
ATOM 1231 O O . ALA A 1 159 ? 19.876 12.554 8.541 1.00 36.88 159 ALA A O 1
#